Protein 7R7B (pdb70)

Organism: Bacteroides fragilis (strain ATCC 25285 / DSM 2151 / CCUG 4856 / JCM 11019 / LMG 10263 / NCTC 9343 / Onslow / VPI 2553 / EN-2) (NCBI:txid272559)

Solvent-accessible surface area: 8680 Å² total; per-residue (Å²): 84,77,0,16,100,2,137,69,51,62,89,0,43,2,56,94,9,49,24,156,23,52,43,91,140,58,0,65,108,59,18,1,61,134,53,89,52,0,53,1,56,88,28,18,114,177,142,61,66,0,80,1,76,3,103,54,151,115,18,52,1,51,62,124,14,0,58,66,0,49,1,115,56,134,84,85,0,16,98,1,134,68,48,60,91,0,42,1,57,107,9,50,29,154,46,56,29,93,129,52,0,63,87,58,26,0,70,126,51,78,54,0,40,2,63,77,26,20,114,179,136,61,61,0,75,0,80,3,108,67,157,111,16,44,2,50,61,141,18,0,58,60,0,47,1,114,57,121

Foldseek 3Di:
DFQLVDAAFWKWFFDDAADDDVLSVVVVVVPNDGPWMKHFHHNDPPDDWTWIATPRDIDTDGSVNSRRIDTGTD/DFQLVDAAFWKWFFDDAADDDVLVVVVVVQPRDGDWIKHWHHNDPPDDWTWIATPRDIDTDRSVRSRRTDTDTD

Nearest PDB structures (foldseek):
  7r7b-assembly2_B  TM=1.008E+00  e=2.990E-13  Bacteroides fragilis
  2k5l-assembly1_A  TM=9.469E-01  e=6.367E-07  Acetivibrio thermocellus ATCC 27405
  2k5f-assembly1_A  TM=8.969E-01  e=4.271E-06  Chlorobaculum tepidum
  2k4y-assembly1_A  TM=8.448E-01  e=5.105E-06  Clostridium acetobutylicum
  6o5c-assembly1_B-2  TM=8.584E-01  e=5.700E-03  Streptococcus pyogenes serotype M3

Radius of gyration: 15.68 Å; Cα contacts (8 Å, |Δi|>4): 331; chains: 2; bounding box: 35×38×35 Å

B-factor: mean 24.87, std 14.01, range [9.52, 102.47]

InterPro domains:
  IPR003373 Ferrous iron transport protein B [TIGR00437] (118-794)
  IPR005225 Small GTP-binding domain [TIGR00231] (110-267)
  IPR007167 Ferrous iron transporter FeoA-like domain [PF04023] (1-71)
  IPR007167 Ferrous iron transporter FeoA-like domain [SM00899] (1-73)
  IPR008988 Transcriptional repressor, C-terminal [SSF50037] (4-71)
  IPR011640 Ferrous iron transport protein B, C-terminal [PF07664] (612-664)
  IPR011642 Nucleoside transporter/FeoB GTPase, Gate domain [PF07670] (507-603)
  IPR011642 Nucleoside transporter/FeoB GTPase, Gate domain [PF07670] (669-798)
  IPR027417 P-loop containing nucleoside triphosphate hydrolase [G3DSA:3.40.50.300] (111-291)
  IPR027417 P-loop containing nucleoside triphosphate hydrolase [SSF52540] (112-291)
  IPR030389 FeoB-type guanine nucleotide-binding (G) domain [PF02421] (113-265)
  IPR030389 FeoB-type guanine nucleotide-binding (G) domain [PS51711] (111-273)
  IPR030389 FeoB-type guanine nucleotide-binding (G) domain [cd01879] (115-273)
  IPR038157 Ferrous iron transporter, core domain [G3DSA:2.30.30.90] (1-83)
  IPR041069 FeoB, cytosolic helical domain [PF17910] (329-422)
  IPR050860 Fe(2+) Transporter FeoB GTPase [PTHR43185] (110-826)

Structure (mmCIF, N/CA/C/O backbone):
data_7R7B
#
_entry.id   7R7B
#
_cell.length_a   92.576
_cell.length_b   29.552
_cell.length_c   67.430
_cell.angle_alpha   90.000
_cell.angle_beta   128.885
_cell.angle_gamma   90.000
#
_symmetry.space_group_name_H-M   'C 1 2 1'
#
loop_
_entity.id
_entity.type
_entity.pdbx_description
1 polymer 'Ferrous iron transport protein B'
2 non-polymer 'PHOSPHATE ION'
3 non-polymer GLYCEROL
4 water water
#
loop_
_atom_site.group_PDB
_atom_site.id
_atom_site.type_symbol
_atom_site.label_atom_id
_atom_site.label_alt_id
_atom_site.label_comp_id
_atom_site.label_asym_id
_atom_site.label_entity_id
_atom_site.label_seq_id
_atom_site.pdbx_PDB_ins_code
_atom_site.Cartn_x
_atom_site.Cartn_y
_atom_site.Cartn_z
_atom_site.occupancy
_atom_site.B_iso_or_equiv
_atom_site.auth_seq_id
_atom_site.auth_comp_id
_atom_site.auth_asym_id
_atom_site.auth_atom_id
_atom_site.pdbx_PDB_model_num
ATOM 1 N N . MET A 1 1 ? 3.27100 -2.68700 26.95000 1.000 20.17084 1 MET A N 1
ATOM 2 C CA A MET A 1 1 ? 3.41500 -1.25200 26.71300 0.370 18.25219 1 MET A CA 1
ATOM 3 C CA B MET A 1 1 ? 3.38500 -1.24400 26.74500 0.630 17.40209 1 MET A CA 1
ATOM 4 C C . MET A 1 1 ? 2.32700 -0.80500 25.75000 1.000 15.64661 1 MET A C 1
ATOM 5 O O . MET A 1 1 ? 1.71000 -1.63300 25.08900 1.000 17.54684 1 MET A O 1
ATOM 14 N N . ARG A 1 2 ? 2.08200 0.50000 25.66100 1.000 11.76194 2 ARG A N 1
ATOM 15 C CA . ARG A 1 2 ? 1.08200 0.99200 24.72700 1.000 12.76732 2 ARG A CA 1
ATOM 16 C C . ARG A 1 2 ? 1.75200 1.31700 23.39900 1.000 14.65965 2 ARG A C 1
ATOM 17 O O . ARG A 1 2 ? 2.93900 1.64100 23.34300 1.000 11.58034 2 ARG A O 1
ATOM 25 N N . LEU A 1 3 ? 0.97000 1.22800 22.32000 1.000 10.90657 3 LEU A N 1
ATOM 26 C CA . LEU A 1 3 ? 1.52400 1.41500 20.98000 1.000 12.34885 3 LEU A CA 1
ATOM 27 C C . LEU A 1 3 ? 2.20000 2.77200 20.81600 1.000 11.15397 3 LEU A C 1
ATOM 28 O O . LEU A 1 3 ? 3.23600 2.87700 20.14700 1.000 13.13315 3 LEU A O 1
ATOM 33 N N . SER A 1 4 ? 1.63100 3.82100 21.41400 1.000 11.21977 4 SER A N 1
ATOM 34 C CA . SER A 1 4 ? 2.21700 5.15100 21.32700 1.000 13.61742 4 SER A CA 1
ATOM 35 C C . SER A 1 4 ? 3.63300 5.21500 21.89500 1.000 12.01986 4 SER A C 1
ATOM 36 O O . SER A 1 4 ? 4.37600 6.14600 21.57100 1.000 13.56742 4 SER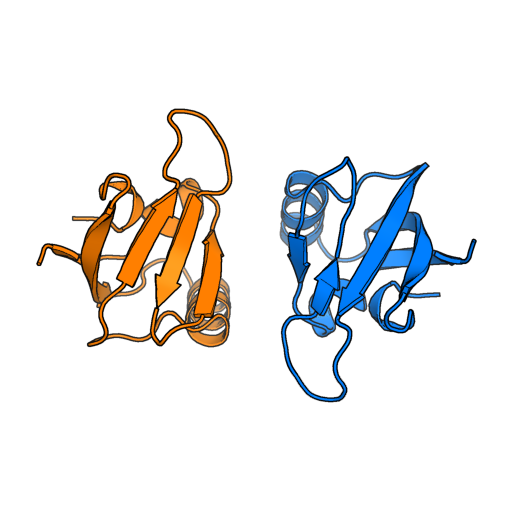 A O 1
ATOM 39 N N . GLU A 1 5 ? 4.04000 4.23700 22.70800 1.000 11.80668 5 GLU A N 1
ATOM 40 C CA . GLU A 1 5 ? 5.38200 4.29500 23.26500 1.000 11.76983 5 GLU A CA 1
ATOM 41 C C . GLU A 1 5 ? 6.46700 3.87400 22.28100 1.000 13.12526 5 GLU A C 1
ATOM 42 O O . GLU A 1 5 ? 7.65100 4.10800 22.55100 1.000 17.24680 5 GLU A O 1
ATOM 48 N N . LEU A 1 6 ? 6.10600 3.24100 21.16300 1.000 13.19895 6 LEU A N 1
ATOM 49 C CA . LEU A 1 6 ? 7.11000 2.84000 20.18800 1.000 13.84903 6 LEU A CA 1
ATOM 50 C C . LEU A 1 6 ? 7.62900 4.04600 19.41200 1.000 20.16558 6 LEU A C 1
ATOM 51 O O . LEU A 1 6 ? 6.86400 4.94300 19.03900 1.000 18.44958 6 LEU A O 1
ATOM 56 N N . LYS A 1 7 ? 8.93600 4.06200 19.15900 1.000 18.03374 7 LYS A N 1
ATOM 57 C CA . LYS A 1 7 ? 9.56200 5.11800 18.37300 1.000 14.43068 7 LYS A CA 1
ATOM 58 C C . LYS A 1 7 ? 9.59400 4.74100 16.89600 1.000 14.85178 7 LYS A C 1
ATOM 59 O O . LYS A 1 7 ? 9.37600 3.58400 16.52100 1.000 14.55174 7 LYS A O 1
ATOM 65 N N . THR A 1 8 ? 9.84900 5.74800 16.05500 1.000 14.51227 8 THR A N 1
ATOM 66 C CA . THR A 1 8 ? 9.98600 5.53100 14.61700 1.000 15.63345 8 THR A CA 1
ATOM 67 C C . THR A 1 8 ? 10.94400 4.38000 14.33300 1.000 16.65200 8 THR A C 1
ATOM 68 O O . THR A 1 8 ? 12.02900 4.29200 14.91800 1.000 17.63633 8 THR A O 1
ATOM 72 N N . GLY A 1 9 ? 10.51700 3.48200 13.45000 1.000 15.69136 9 GLY A N 1
ATOM 73 C CA . GLY A 1 9 ? 11.30100 2.32900 13.07300 1.000 18.90227 9 GLY A CA 1
ATOM 74 C C . GLY A 1 9 ? 11.12800 1.11100 13.95400 1.000 20.66564 9 GLY A C 1
ATOM 75 O O . GLY A 1 9 ? 11.58600 0.02400 13.57400 1.000 22.52375 9 GLY A O 1
ATOM 76 N N . GLU A 1 10 ? 10.48900 1.24800 15.11000 1.000 16.59146 10 GLU A N 1
ATOM 77 C CA . GLU A 1 10 ? 10.32400 0.11000 16.00600 1.000 16.27300 10 GLU A CA 1
ATOM 78 C C . GLU A 1 10 ? 9.06700 -0.68500 15.64600 1.000 12.65415 10 GLU A C 1
ATOM 79 O O . GLU A 1 10 ? 8.18300 -0.21800 14.92800 1.000 13.89903 10 GLU A O 1
ATOM 85 N N . LYS A 1 11 ? 9.01200 -1.92600 16.13800 1.000 16.47566 11 LYS A N 1
ATOM 86 C CA . LYS A 1 11 ? 7.92200 -2.83400 15.82500 1.000 15.21235 11 LYS A CA 1
ATOM 87 C C . LYS A 1 11 ? 7.42600 -3.51300 17.09100 1.000 14.18854 11 LYS A C 1
ATOM 88 O O . LYS A 1 11 ? 8.19400 -3.74300 18.03200 1.000 17.25207 11 LYS A O 1
ATOM 94 N N . GLY A 1 12 ? 6.14000 -3.87400 17.08500 1.000 15.94665 12 GLY A N 1
ATOM 95 C CA . GLY A 1 12 ? 5.56500 -4.63700 18.17600 1.000 14.89126 12 GLY A CA 1
ATOM 96 C C . GLY A 1 12 ? 4.38300 -5.43600 17.67400 1.000 18.15218 12 GLY A C 1
ATOM 97 O O . GLY A 1 12 ? 3.94900 -5.27900 16.53000 1.000 20.88145 12 GLY A O 1
ATOM 98 N N . VAL A 1 13 ? 3.85600 -6.29800 18.54200 1.000 14.03853 13 VAL A N 1
ATOM 99 C CA . VAL A 1 13 ? 2.70100 -7.12800 18.20300 1.000 13.70954 13 VAL A CA 1
ATOM 100 C C . VAL A 1 13 ? 1.52600 -6.74000 19.09100 1.000 18.76804 13 VAL A C 1
ATOM 101 O O . VAL A 1 13 ? 1.68700 -6.56900 20.30500 1.000 14.88336 13 VAL A O 1
ATOM 105 N N . ILE A 1 14 ? 0.34500 -6.59000 18.48600 1.000 13.63585 14 ILE A N 1
ATOM 106 C CA . ILE A 1 14 ? -0.82900 -6.17400 19.24300 1.000 13.93851 14 ILE A CA 1
ATOM 107 C C . ILE A 1 14 ? -1.27700 -7.30200 20.16000 1.000 15.29920 14 ILE A C 1
ATOM 108 O O . ILE A 1 14 ? -1.45000 -8.44400 19.72300 1.000 16.22300 14 ILE A O 1
ATOM 113 N N . VAL A 1 15 ? -1.48400 -6.98500 21.43600 1.000 16.63094 15 VAL A N 1
ATOM 114 C CA . VAL A 1 15 ? -2.07200 -7.94700 22.35700 1.000 18.03900 15 VAL A CA 1
ATOM 115 C C . VAL A 1 15 ? -3.47100 -7.55500 22.83200 1.000 18.48906 15 VAL A C 1
ATOM 116 O O . VAL A 1 15 ? -4.25100 -8.45500 23.18400 1.000 23.04750 15 VAL A O 1
ATOM 120 N N . LYS A 1 16 ? -3.80600 -6.26700 22.79900 1.000 16.86518 16 LYS A N 1
ATOM 121 C CA . LYS A 1 16 ? -5.17800 -5.91200 23.22900 1.000 19.59445 16 LYS A CA 1
ATOM 122 C C . LYS A 1 16 ? -5.52200 -4.47100 22.85800 1.000 19.48655 16 LYS A C 1
ATOM 123 O O . LYS A 1 16 ? -4.68200 -3.58800 23.01900 1.000 19.31811 16 LYS A O 1
ATOM 129 N N . VAL A 1 17 ? -6.72300 -4.28900 22.32100 1.000 21.36309 17 VAL A N 1
ATOM 130 C CA . VAL A 1 17 ? -7.26400 -2.96200 22.05000 1.000 19.89975 17 VAL A CA 1
ATOM 131 C C . VAL A 1 17 ? -8.19500 -2.60700 23.19900 1.000 21.92368 17 VAL A C 1
ATOM 132 O O . VAL A 1 17 ? -9.20900 -3.28100 23.41500 1.000 25.59781 17 VAL A O 1
ATOM 136 N N . LEU A 1 18 ? -7.84400 -1.56800 23.94900 1.000 18.33115 18 LEU A N 1
ATOM 137 C CA . LEU A 1 18 ? -8.62200 -1.15700 25.10600 1.000 20.13662 18 LEU A CA 1
ATOM 138 C C . LEU A 1 18 ? -9.68900 -0.15200 24.68300 1.000 33.44348 18 LEU A C 1
ATOM 139 O O . LEU A 1 18 ? -9.93400 0.06500 23.49500 1.000 32.33019 18 LEU A O 1
ATOM 144 N N . GLY A 1 19 ? -10.34100 0.47300 25.66400 1.000 40.69172 19 GLY A N 1
ATOM 145 C CA . GLY A 1 19 ? -11.37000 1.45400 25.38400 1.000 42.76302 19 GLY A CA 1
ATOM 146 C C . GLY A 1 19 ? -12.76400 0.86100 25.34400 1.000 45.33438 19 GLY A C 1
ATOM 147 O O . GLY A 1 19 ? -12.99100 -0.33600 25.54800 1.000 41.62868 19 GLY A O 1
ATOM 148 N N . HIS A 1 20 ? -13.72400 1.73800 25.06200 1.000 56.06462 20 HIS A N 1
ATOM 149 C CA . HIS A 1 20 ? -15.12900 1.36400 25.05300 1.000 67.85550 20 HIS A CA 1
ATOM 150 C C . HIS A 1 20 ? -15.48100 0.63700 23.75600 1.000 60.18353 20 HIS A C 1
ATOM 151 O O . HIS A 1 20 ? -14.64900 0.46100 22.86200 1.000 60.89678 20 HIS A O 1
ATOM 158 N N . GLY A 1 21 ? -16.74400 0.21800 23.65600 1.000 54.01963 21 GLY A N 1
ATOM 159 C CA . GLY A 1 21 ? -17.16300 -0.59000 22.52000 1.000 49.09799 21 GLY A CA 1
ATOM 160 C C . GLY A 1 21 ? -16.97800 0.11700 21.19200 1.000 45.55020 21 GLY A C 1
ATOM 161 O O . GLY A 1 21 ? -16.33600 -0.41000 20.28100 1.000 47.16881 21 GLY A O 1
ATOM 162 N N . GLY A 1 22 ? -17.53500 1.32300 21.06600 1.000 42.14453 22 GLY A N 1
ATOM 163 C CA . GLY A 1 22 ? -17.44400 2.04400 19.80400 1.000 35.22528 22 GLY A CA 1
ATOM 164 C C . GLY A 1 22 ? -16.01400 2.30700 19.37200 1.000 38.02298 22 GLY A C 1
ATOM 165 O O . GLY A 1 22 ? -15.67800 2.16800 18.19300 1.000 34.35938 22 GLY A O 1
ATOM 166 N N . PHE A 1 23 ? -15.15100 2.68900 20.31900 1.000 35.15685 23 PHE A N 1
ATOM 167 C CA . PHE A 1 23 ? -13.74500 2.91900 20.00100 1.000 35.96484 23 PHE A CA 1
ATOM 168 C C . PHE A 1 23 ? -13.06400 1.62800 19.55900 1.000 31.69327 23 PHE A C 1
ATOM 169 O O . PHE A 1 23 ? -12.35600 1.60000 18.54600 1.000 33.51191 23 PHE A O 1
ATOM 177 N N . ARG A 1 24 ? -13.27300 0.54500 20.31300 1.000 30.15888 24 ARG A N 1
ATOM 178 C CA . ARG A 1 24 ? -12.63400 -0.72800 19.98900 1.000 30.17467 24 ARG A CA 1
ATOM 179 C C . ARG A 1 24 ? -13.01700 -1.19200 18.59000 1.000 27.18484 24 ARG A C 1
ATOM 180 O O . ARG A 1 24 ? -12.15000 -1.52900 17.77700 1.000 30.40628 24 ARG A O 1
ATOM 188 N N . LYS A 1 25 ? -14.31400 -1.21300 18.28500 1.000 28.66133 25 LYS A N 1
ATOM 189 C CA . LYS A 1 25 ? -14.73100 -1.68800 16.97000 1.000 31.72222 25 LYS A CA 1
ATOM 190 C C . LYS A 1 25 ? -14.20000 -0.79000 15.86200 1.000 28.41393 25 LYS A C 1
ATOM 191 O O . LYS A 1 25 ? -13.90000 -1.27000 14.76300 1.000 30.35890 25 LYS A O 1
ATOM 197 N N . ARG A 1 26 ? -14.05400 0.50800 16.13800 1.000 24.00814 26 ARG A N 1
ATOM 198 C CA . ARG A 1 26 ? -13.47100 1.41200 15.15600 1.000 24.88456 26 ARG A CA 1
ATOM 199 C C . ARG A 1 26 ? -12.00300 1.08700 14.90300 1.000 24.83719 26 ARG A C 1
ATOM 200 O O . ARG A 1 26 ? -11.56100 1.03800 13.74700 1.000 23.20805 26 ARG A O 1
ATOM 208 N N . ILE A 1 27 ? -11.23400 0.85900 15.97200 1.000 21.51047 27 ILE A N 1
ATOM 209 C CA . ILE A 1 27 ? -9.80300 0.60700 15.82100 1.000 21.17096 27 ILE A CA 1
ATOM 210 C C . ILE A 1 27 ? -9.56000 -0.75900 15.19300 1.000 21.53679 27 ILE A C 1
ATOM 211 O O . ILE A 1 27 ? -8.73000 -0.90300 14.28100 1.000 20.52351 27 ILE A O 1
ATOM 216 N N . VAL A 1 28 ? -10.27700 -1.78300 15.66400 1.000 23.14225 28 VAL A N 1
ATOM 217 C CA . VAL A 1 28 ? -10.10500 -3.11800 15.10500 1.000 30.25100 28 VAL A CA 1
ATOM 218 C C . VAL A 1 28 ? -10.44700 -3.12000 13.61900 1.000 27.15589 28 VAL A C 1
ATOM 219 O O . VAL A 1 28 ? -9.77400 -3.78100 12.82100 1.000 31.58537 28 VAL A O 1
ATOM 223 N N . GLU A 1 29 ? -11.44400 -2.32300 13.21100 1.000 29.21929 29 GLU A N 1
ATOM 224 C CA . GLU A 1 29 ? -11.85700 -2.25500 11.81200 1.000 38.01508 29 GLU A CA 1
ATOM 225 C C . GLU A 1 29 ? -10.78300 -1.64800 10.91700 1.000 37.83612 29 GLU A C 1
ATOM 226 O O . GLU A 1 29 ? -10.73900 -1.94800 9.72000 1.000 43.64997 29 GLU A O 1
ATOM 232 N N . MET A 1 30 ? -9.93500 -0.77100 11.45800 1.000 21.96842 30 MET A N 1
ATOM 233 C CA . MET A 1 30 ? -8.83800 -0.21600 10.67100 1.000 26.22683 30 MET A CA 1
ATOM 234 C C . MET A 1 30 ? -7.77600 -1.25600 10.34600 1.000 32.91447 30 MET A C 1
ATOM 235 O O . MET A 1 30 ? -6.98300 -1.03800 9.42700 1.000 36.10959 30 MET A O 1
ATOM 240 N N . GLY A 1 31 ? -7.73100 -2.36500 11.08300 1.000 29.29035 31 GLY A N 1
ATOM 241 C CA . GLY A 1 31 ? -6.73600 -3.39600 10.85500 1.000 28.54026 31 GLY A CA 1
ATOM 242 C C . GLY A 1 31 ? -5.87800 -3.71800 12.06400 1.000 31.70117 31 GLY A C 1
ATOM 243 O O . GLY A 1 31 ? -4.94500 -4.52400 11.97500 1.000 32.27229 31 GLY A O 1
ATOM 244 N N . PHE A 1 32 ? -6.17900 -3.11400 13.21100 1.000 19.68131 32 PHE A N 1
ATOM 245 C CA . PHE A 1 32 ? -5.38600 -3.36300 14.41500 1.000 17.08363 32 PHE A CA 1
ATOM 246 C C . PHE A 1 32 ? -5.90400 -4.62800 15.10600 1.000 20.24716 32 PHE A C 1
ATOM 247 O O . PHE A 1 32 ? -6.69100 -4.58500 16.05400 1.000 24.36871 32 PHE A O 1
ATOM 255 N N . ILE A 1 33 ? -5.44300 -5.78600 14.61800 1.000 23.52387 33 ILE A N 1
ATOM 256 C CA . ILE A 1 33 ? -5.90600 -7.08000 15.11600 1.000 19.97608 33 ILE A CA 1
ATOM 257 C C . ILE A 1 33 ? -4.78500 -7.79300 15.87100 1.000 20.91303 33 ILE A C 1
ATOM 258 O O . ILE A 1 33 ? -3.59800 -7.64800 15.55500 1.000 26.05839 33 ILE A O 1
ATOM 263 N N . LYS A 1 34 ? -5.18100 -8.58700 16.86500 1.000 27.11115 34 LYS A N 1
ATOM 264 C CA . LYS A 1 34 ? -4.22400 -9.27600 17.72700 1.000 25.77677 34 LYS A CA 1
ATOM 265 C C . LYS A 1 34 ? -3.33800 -10.22500 16.93300 1.000 27.38486 34 LYS A C 1
ATOM 266 O O . LYS A 1 34 ? -3.80800 -10.95200 16.05000 1.000 24.31871 34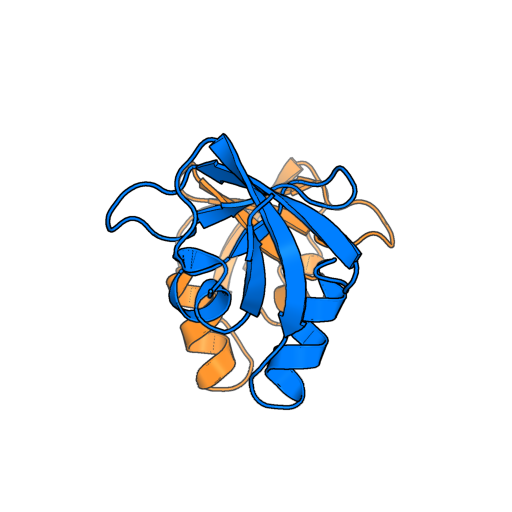 LYS A O 1
ATOM 272 N N . GLY A 1 35 ? -2.05700 -10.25200 17.28900 1.000 17.62580 35 GLY A N 1
ATOM 273 C CA . GLY A 1 35 ? -1.10600 -11.19500 16.73100 1.000 19.69710 35 GLY A CA 1
ATOM 274 C C . GLY A 1 35 ? -0.41500 -10.74500 15.46000 1.000 17.99953 35 GLY A C 1
ATOM 275 O O . GLY A 1 35 ? 0.38400 -11.50900 14.90200 1.000 21.53416 35 GLY A O 1
ATOM 276 N N . LYS A 1 36 ? -0.69400 -9.54000 14.98300 1.000 20.67353 36 LYS A N 1
ATOM 277 C CA . LYS A 1 36 ? -0.02800 -8.99600 13.81400 1.000 22.94749 36 LYS A CA 1
ATOM 278 C C . LYS A 1 36 ? 0.97700 -7.94400 14.25200 1.000 16.78096 36 LYS A C 1
ATOM 279 O O . LYS A 1 36 ? 0.78800 -7.26900 15.27100 1.000 18.06269 36 LYS A O 1
ATOM 285 N N . THR A 1 37 ? 2.05800 -7.84700 13.48100 1.000 17.86004 37 THR A N 1
ATOM 286 C CA . THR A 1 37 ? 3.10100 -6.86300 13.71700 1.000 17.47052 37 THR A CA 1
ATOM 287 C C . THR A 1 37 ? 2.64500 -5.48600 13.26600 1.000 16.25458 37 THR A C 1
ATOM 288 O O . THR A 1 37 ? 2.08600 -5.32800 12.17500 1.000 17.88372 37 THR A O 1
ATOM 292 N N . VAL A 1 38 ? 2.88600 -4.49400 14.11600 1.000 13.40687 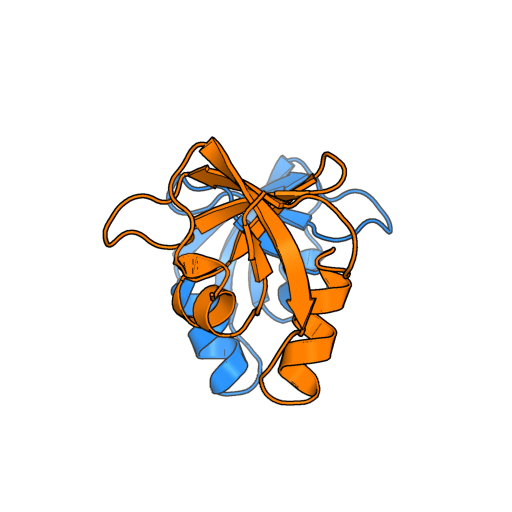38 VAL A N 1
ATOM 293 C CA . VAL A 1 38 ? 2.73200 -3.08300 13.78800 1.000 13.82534 38 VAL A CA 1
ATOM 294 C C . VAL A 1 38 ? 4.11900 -2.46300 13.75900 1.000 18.14691 38 VAL A C 1
ATOM 295 O O . VAL A 1 38 ? 4.88900 -2.61300 14.71700 1.000 15.87559 38 VAL A O 1
ATOM 299 N N . GLU A 1 39 ? 4.42700 -1.74600 12.68300 1.000 11.65929 39 GLU A N 1
ATOM 300 C CA . GLU A 1 39 ? 5.68400 -1.02900 12.53400 1.000 17.38366 39 GLU A CA 1
ATOM 301 C C . GLU A 1 39 ? 5.40500 0.46800 12.57200 1.000 12.41991 39 GLU A C 1
ATOM 302 O O . GLU A 1 39 ? 4.42500 0.92900 11.98100 1.000 13.86219 39 GLU A O 1
ATOM 308 N N . VAL A 1 40 ? 6.24500 1.22500 13.28100 1.000 11.79615 40 VAL A N 1
ATOM 309 C CA . VAL A 1 40 ? 6.09900 2.68100 13.35000 1.000 11.86195 40 VAL A CA 1
ATOM 310 C C . VAL A 1 40 ? 6.82600 3.30200 12.16000 1.000 11.93038 40 VAL A C 1
ATOM 311 O O . VAL A 1 40 ? 8.05600 3.23000 12.06600 1.000 15.74399 40 VAL A O 1
ATOM 315 N N . LEU A 1 41 ? 6.06700 3.93000 11.25800 1.000 12.57782 41 LEU A N 1
ATOM 316 C CA . LEU A 1 41 ? 6.67900 4.62100 10.12500 1.000 12.92260 41 LEU A CA 1
ATOM 317 C C . LEU A 1 41 ? 7.12300 6.03600 10.49900 1.000 11.71719 41 LEU A C 1
ATOM 318 O O . LEU A 1 41 ? 8.17500 6.49400 10.04300 1.000 12.89891 41 LEU A O 1
ATOM 323 N N . LEU A 1 42 ? 6.34700 6.73600 11.32500 1.000 15.78610 42 LEU A N 1
ATOM 324 C CA . LEU A 1 42 ? 6.75300 8.07200 11.77600 1.000 14.50963 42 LEU A CA 1
ATOM 325 C C . LEU A 1 42 ? 6.02300 8.37500 13.07300 1.000 11.08028 42 LEU A C 1
ATOM 326 O O . LEU A 1 42 ? 4.80200 8.53500 13.07400 1.000 12.80417 42 LEU A O 1
ATOM 331 N N . ASN A 1 43 ? 6.76200 8.39400 14.17400 1.000 11.65666 43 ASN A N 1
ATOM 332 C CA . ASN A 1 43 ? 6.28000 8.95000 15.43700 1.000 12.81206 43 ASN A CA 1
ATOM 333 C C . ASN A 1 43 ? 7.10900 10.20700 15.66700 1.000 15.38342 43 ASN A C 1
ATOM 334 O O . ASN A 1 43 ? 8.19800 10.15600 16.24200 1.000 16.30985 43 ASN A O 1
ATOM 339 N N . ALA A 1 44 ? 6.58100 11.34900 15.19900 1.000 15.58082 44 ALA A N 1
ATOM 340 C CA . ALA A 1 44 ? 7.28700 12.61200 15.35000 1.000 14.80967 44 ALA A CA 1
ATOM 341 C C . ALA A 1 44 ? 6.87500 13.26700 16.66200 1.000 13.83324 44 ALA A C 1
ATOM 342 O O . ALA A 1 44 ? 5.67200 13.40300 16.92000 1.000 19.58656 44 ALA A O 1
ATOM 344 N N . PRO A 1 45 ? 7.82700 13.67200 17.50000 1.000 17.40735 45 PRO A N 1
ATOM 345 C CA . PRO A 1 45 ? 7.47100 14.23000 18.81200 1.000 20.53930 45 PRO A CA 1
ATOM 346 C C . PRO A 1 45 ? 6.51500 15.40500 18.67400 1.000 19.56287 45 PRO A C 1
ATOM 347 O O . PRO A 1 45 ? 6.71000 16.29300 17.83800 1.000 19.09703 45 PRO A O 1
ATOM 351 N N . LEU A 1 46 ? 5.45200 15.36400 19.48200 1.000 18.74172 46 LEU A N 1
ATOM 352 C CA . LEU A 1 46 ? 4.40500 16.37800 19.59100 1.000 15.08865 46 LEU A CA 1
ATOM 353 C C . LEU A 1 46 ? 3.44500 16.48100 18.41200 1.000 19.89975 46 LEU A C 1
ATOM 354 O O . LEU A 1 46 ? 2.43000 17.18100 18.49500 1.000 19.56024 46 LEU A O 1
ATOM 359 N N . LYS A 1 47 ? 3.74000 15.79600 17.31200 1.000 18.23903 47 LYS A N 1
ATOM 360 C CA . LYS A 1 47 ? 2.93500 15.95300 16.11100 1.000 15.75978 47 LYS A CA 1
ATOM 361 C C . LYS A 1 47 ? 1.92500 14.81300 16.16500 1.000 16.35459 47 LYS A C 1
ATOM 362 O O . LYS A 1 47 ? 2.19400 13.73400 16.70300 1.000 15.95454 47 LYS A O 1
ATOM 368 N N . ASP A 1 48 ? 0.75400 15.06300 15.59700 1.000 14.53332 48 ASP A N 1
ATOM 369 C CA . ASP A 1 48 ? -0.36200 14.14700 15.49100 1.000 15.94928 48 ASP A CA 1
ATOM 370 C C . ASP A 1 48 ? -0.84300 14.18900 14.04900 1.000 19.80237 48 ASP A C 1
ATOM 371 O O . ASP A 1 48 ? -0.91500 15.27600 13.46000 1.000 20.68406 48 ASP A O 1
ATOM 376 N N . PRO A 1 49 ? -1.17300 13.04400 13.45300 1.000 15.30183 49 PRO A N 1
ATOM 377 C CA . PRO A 1 49 ? -1.16600 11.69900 14.04000 1.000 11.13555 49 PRO A CA 1
ATOM 378 C C . PRO A 1 49 ? 0.19300 10.98100 13.92200 1.000 14.39383 49 PRO A C 1
ATOM 379 O O . PRO A 1 49 ? 1.16700 11.55400 13.42500 1.000 15.83611 49 PRO A O 1
ATOM 383 N N . ILE A 1 50 ? 0.24400 9.73000 14.40400 1.000 12.26726 50 ILE A N 1
ATOM 384 C CA . ILE A 1 50 ? 1.38500 8.83000 14.23600 1.000 11.40400 50 ILE A CA 1
ATOM 385 C C . ILE A 1 50 ? 1.07700 7.88600 13.08000 1.000 9.62221 50 ILE A C 1
ATOM 386 O O . ILE A 1 50 ? -0.05400 7.40900 12.95200 1.000 11.96459 50 ILE A O 1
ATOM 391 N N . LYS A 1 51 ? 2.07600 7.62500 12.23100 1.000 10.95658 51 LYS A N 1
ATOM 392 C CA . LYS A 1 51 ? 1.90500 6.80800 11.03200 1.000 10.85656 51 LYS A CA 1
ATOM 393 C C . LYS A 1 51 ? 2.41900 5.39800 11.30300 1.000 12.35938 51 LYS A C 1
ATOM 394 O O . LYS A 1 51 ? 3.59100 5.22900 11.66700 1.000 11.93301 51 LYS A O 1
ATOM 400 N N . TYR A 1 52 ? 1.55100 4.39400 11.10300 1.000 12.46465 52 TYR A N 1
ATOM 401 C CA . TYR A 1 52 ? 1.84300 2.98600 11.33500 1.000 14.43857 52 TYR A CA 1
ATOM 402 C C . TYR A 1 52 ? 1.68600 2.19200 10.04600 1.000 13.67796 52 TYR A C 1
ATOM 403 O O . TYR A 1 52 ? 1.09100 2.65100 9.06600 1.000 15.89138 52 TYR A O 1
ATOM 412 N N . LYS A 1 53 ? 2.21700 0.96800 10.07400 1.000 12.06197 53 LYS A N 1
ATOM 413 C CA A LYS A 1 53 ? 2.01900 0.00100 9.00500 0.610 13.10157 53 LYS A CA 1
ATOM 414 C CA B LYS A 1 53 ? 2.01800 0.00100 9.00600 0.390 13.56478 53 LYS A CA 1
ATOM 415 C C . LYS A 1 53 ? 1.68300 -1.34400 9.62900 1.000 15.15708 53 LYS A C 1
ATOM 416 O O . LYS A 1 53 ? 2.41600 -1.82400 10.50300 1.000 16.18615 53 LYS A O 1
ATOM 427 N N . ILE A 1 54 ? 0.58300 -1.94700 9.19100 1.000 16.43092 54 ILE A N 1
ATOM 428 C CA . ILE A 1 54 ? 0.18900 -3.26300 9.68700 1.000 17.87583 54 ILE A CA 1
ATOM 429 C C . ILE A 1 54 ? -0.68300 -3.91300 8.62700 1.000 23.97130 54 ILE A C 1
ATOM 430 O O . ILE A 1 54 ? -1.46400 -3.23900 7.95200 1.000 23.99235 54 ILE A O 1
ATOM 435 N N . MET A 1 55 ? -0.52800 -5.22900 8.48300 1.000 22.48691 55 MET A N 1
ATOM 436 C CA . MET A 1 55 ? -1.21400 -5.99900 7.44300 1.000 25.01879 55 MET A CA 1
ATOM 437 C C . MET A 1 55 ? -0.86400 -5.46300 6.05800 1.000 24.86614 55 MET A C 1
ATOM 438 O O . MET A 1 55 ? -1.64800 -5.60300 5.11900 1.000 28.28760 55 MET A O 1
ATOM 443 N N . GLY A 1 56 ? 0.29800 -4.81600 5.92900 1.000 27.00324 56 GLY A N 1
ATOM 444 C CA . GLY A 1 56 ? 0.76000 -4.27400 4.65800 1.000 28.53763 56 GLY A CA 1
ATOM 445 C C . GLY A 1 56 ? 0.19700 -2.92100 4.27700 1.000 31.71433 56 GLY A C 1
ATOM 446 O O . GLY A 1 56 ? 0.44400 -2.45100 3.15600 1.000 32.45389 56 GLY A O 1
ATOM 447 N N . TYR A 1 57 ? -0.52900 -2.27300 5.17700 1.000 23.72390 57 TYR A N 1
ATOM 448 C CA . TYR A 1 57 ? -1.20300 -1.01000 4.91600 1.000 24.31081 57 TYR A CA 1
ATOM 449 C C . TYR A 1 57 ? -0.70500 0.07700 5.84500 1.000 22.44743 57 TYR A C 1
ATOM 450 O O . TYR A 1 57 ? -0.38600 -0.17800 7.00600 1.000 17.23891 57 TYR A O 1
ATOM 459 N N . GLU A 1 58 ? -0.68400 1.29900 5.33000 1.000 17.07573 58 GLU A N 1
ATOM 460 C CA . GLU A 1 58 ? -0.34900 2.46000 6.14000 1.000 13.95430 58 GLU A CA 1
ATOM 461 C C . GLU A 1 58 ? -1.61400 2.95800 6.82300 1.000 19.23125 58 GLU A C 1
ATOM 462 O O . GLU A 1 58 ? -2.64500 3.14800 6.16900 1.000 20.53404 58 GLU A O 1
ATOM 468 N N . ILE A 1 59 ? -1.54100 3.13600 8.14000 1.000 16.58620 59 ILE A N 1
ATOM 469 C CA . ILE A 1 59 ? -2.66600 3.58100 8.95700 1.000 16.45724 59 ILE A CA 1
ATOM 470 C C . ILE A 1 59 ? -2.15300 4.63300 9.92900 1.000 15.10181 59 ILE A C 1
ATOM 471 O O . ILE A 1 59 ? -1.15900 4.40000 10.62400 1.000 19.90239 59 ILE A O 1
ATOM 476 N N . SER A 1 60 ? -2.83800 5.77000 10.01300 1.000 16.33880 60 SER A N 1
ATOM 477 C CA . SER A 1 60 ? -2.47600 6.80300 10.97600 1.000 15.59661 60 SER A CA 1
ATOM 478 C C . SER A 1 60 ? -3.46200 6.82400 12.13700 1.000 19.18914 60 SER A C 1
ATOM 479 O O . SER A 1 60 ? -4.66800 6.64200 11.95000 1.000 20.19979 60 SER A O 1
ATOM 482 N N . LEU A 1 61 ? -2.93700 7.04500 13.34000 1.000 12.66468 61 LEU A N 1
ATOM 483 C CA . LEU A 1 61 ? -3.73600 7.13800 14.55100 1.000 13.14105 61 LEU A CA 1
ATOM 484 C C . LEU A 1 61 ? -3.32500 8.36500 15.33900 1.000 12.70415 61 LEU A C 1
ATOM 485 O O . LEU A 1 61 ? -2.14000 8.71300 15.38800 1.000 17.94689 61 LEU A O 1
ATOM 490 N N . ARG A 1 62 ? -4.28700 9.00600 15.98600 1.000 11.83563 62 ARG A N 1
ATOM 491 C CA A ARG A 1 62 ? -3.93600 10.02700 16.96000 0.620 13.42003 62 ARG A CA 1
ATOM 492 C CA B ARG A 1 62 ? -3.91500 10.02500 16.94900 0.380 13.50688 62 ARG A CA 1
ATOM 493 C C . ARG A 1 62 ? -3.16900 9.37200 18.10800 1.000 12.49624 62 ARG A C 1
ATOM 494 O O . ARG A 1 62 ? -3.42400 8.21800 18.45400 1.000 13.72533 62 ARG A O 1
ATOM 509 N N . ARG A 1 63 ? -2.23200 10.12800 18.69800 1.000 10.58022 63 ARG A N 1
ATOM 510 C CA . ARG A 1 63 ? -1.44100 9.60900 19.82100 1.000 11.04080 63 ARG A CA 1
ATOM 511 C C . ARG A 1 63 ? -2.33700 9.08300 20.94100 1.000 15.50449 63 ARG A C 1
ATOM 512 O O . ARG A 1 63 ? -2.04600 8.03100 21.54000 1.000 11.89090 63 ARG A O 1
ATOM 520 N N . GLN A 1 64 ? -3.44700 9.78000 21.22500 1.000 12.92787 64 GLN A N 1
ATOM 521 C CA . GLN A 1 64 ? -4.33200 9.36500 22.30900 1.000 14.97811 64 GLN A CA 1
ATOM 522 C C . GLN A 1 64 ? -5.07400 8.07700 21.97400 1.000 14.84652 64 GLN A C 1
ATOM 523 O O . GLN A 1 64 ? -5.49300 7.36100 22.88900 1.000 19.97082 64 GLN A O 1
ATOM 529 N N . GLU A 1 65 ? -5.25900 7.78300 20.68700 1.000 11.94091 65 GLU A N 1
ATOM 530 C CA . GLU A 1 65 ? -5.82800 6.50100 20.29300 1.000 12.07250 65 GLU A CA 1
ATOM 531 C C . GLU A 1 65 ? -4.79200 5.39300 20.41600 1.000 11.89616 65 GLU A C 1
ATOM 532 O O . GLU A 1 65 ? -5.09700 4.30500 20.93100 1.000 12.77785 65 GLU A O 1
ATOM 538 N N . ALA A 1 66 ? -3.55300 5.66200 19.98100 1.000 11.94617 66 ALA A N 1
ATOM 539 C CA . ALA A 1 66 ? -2.48200 4.68100 20.12400 1.000 10.98816 66 ALA A CA 1
ATOM 540 C C . ALA A 1 66 ? -2.12900 4.42600 21.58300 1.000 12.14356 66 ALA A C 1
ATOM 541 O O . ALA A 1 66 ? -1.63200 3.33400 21.90000 1.000 12.44886 66 ALA A O 1
ATOM 543 N N . ASP A 1 67 ? -2.40100 5.39400 22.47100 1.000 13.38318 67 ASP A N 1
ATOM 544 C CA . ASP A 1 67 ? -2.26400 5.18400 23.91500 1.000 14.87284 67 ASP A CA 1
ATOM 545 C C . ASP A 1 67 ? -3.13100 4.03500 24.41600 1.000 13.77007 67 ASP A C 1
ATOM 546 O O . ASP A 1 67 ? -2.85200 3.47900 25.49000 1.000 12.91207 67 ASP A O 1
ATOM 551 N N . MET A 1 68 ? -4.18700 3.67700 23.68500 1.000 12.78838 68 MET A N 1
ATOM 552 C CA A MET A 1 68 ? -5.18300 2.72300 24.14700 0.530 14.14380 68 MET A CA 1
ATOM 553 C CA B MET A 1 68 ? -5.17500 2.72000 24.16000 0.470 14.09380 68 MET A CA 1
ATOM 554 C C . MET A 1 68 ? -5.01900 1.34800 23.50800 1.000 14.76230 68 MET A C 1
ATOM 555 O O . MET A 1 68 ? -5.94100 0.53000 23.57500 1.000 21.49731 68 MET A O 1
ATOM 564 N N . ILE A 1 69 ? -3.87200 1.07900 22.89400 1.000 12.20409 69 ILE A N 1
ATOM 565 C CA . ILE A 1 69 ? -3.58500 -0.22500 22.28900 1.000 13.24106 69 ILE A CA 1
ATOM 566 C C . ILE A 1 69 ? -2.39200 -0.82800 23.02400 1.000 12.31200 69 ILE A C 1
ATOM 567 O O . ILE A 1 69 ? -1.30300 -0.24000 23.03300 1.000 11.84616 69 ILE A O 1
ATOM 572 N N . GLU A 1 70 ? -2.58100 -2.01500 23.61400 1.000 12.97261 70 GLU A N 1
ATOM 573 C CA . GLU A 1 70 ? -1.50300 -2.72400 24.29800 1.000 14.00694 70 GLU A CA 1
ATOM 574 C C . GLU A 1 70 ? -0.73700 -3.59100 23.30300 1.000 13.79639 70 GLU A C 1
ATOM 575 O O . GLU A 1 70 ? -1.34400 -4.29000 22.47900 1.000 13.26212 70 GLU A O 1
ATOM 581 N N . ILE A 1 71 ? 0.59400 -3.51800 23.36600 1.000 14.56490 71 ILE A N 1
ATOM 582 C CA . ILE A 1 71 ? 1.49200 -4.25900 22.48900 1.000 12.57782 71 ILE A CA 1
ATOM 583 C C . ILE A 1 71 ? 2.59200 -4.89100 23.33500 1.000 12.81733 71 ILE A C 1
ATOM 584 O O . ILE A 1 71 ? 2.79000 -4.54100 24.50200 1.000 12.83838 71 ILE A O 1
ATOM 589 N N . ILE A 1 72 ? 3.30500 -5.83900 22.73000 1.000 14.07011 72 ILE A N 1
ATOM 590 C CA . ILE A 1 72 ? 4.58000 -6.32700 23.24600 1.000 13.23843 72 ILE A CA 1
ATOM 591 C C . ILE A 1 72 ? 5.62700 -6.07400 22.17200 1.000 17.32576 72 ILE A C 1
ATOM 592 O O . ILE A 1 72 ? 5.42900 -6.45000 21.00900 1.000 18.96806 72 ILE A O 1
ATOM 597 N N . SER A 1 73 ? 6.71000 -5.39400 22.54400 1.000 17.52579 73 SER A N 1
ATOM 598 C CA . SER A 1 73 ? 7.68100 -4.97900 21.54600 1.000 18.81015 73 SER A CA 1
ATOM 599 C C . SER A 1 73 ? 8.46000 -6.17400 21.01600 1.000 24.33976 73 SER A C 1
ATOM 600 O O . SER A 1 73 ? 8.75100 -7.13400 21.74000 1.000 23.22121 73 SER A O 1
ATOM 603 N N . GLU A 1 74 ? 8.79100 -6.11600 19.73000 1.000 24.66085 74 GLU A N 1
ATOM 604 C CA . GLU A 1 74 ? 9.50600 -7.21700 19.10200 1.000 29.52196 74 GLU A CA 1
ATOM 605 C C . GLU A 1 74 ? 10.93900 -7.28300 19.61000 1.000 42.49457 74 GLU A C 1
ATOM 606 O O . GLU A 1 74 ? 11.45000 -8.36500 19.91100 1.000 43.88158 74 GLU A O 1
ATOM 612 N N . MET B 1 1 ? -24.04600 17.97600 -1.40500 1.000 21.77630 1 MET B N 1
ATOM 613 C CA . MET B 1 1 ? -23.69600 16.56300 -1.47600 1.000 15.50186 1 MET B CA 1
ATOM 614 C C . MET B 1 1 ? -22.82200 16.21100 -0.27700 1.000 14.81757 1 MET B C 1
ATOM 615 O O . MET B 1 1 ? -22.43300 17.08200 0.50400 1.000 16.22826 1 MET B O 1
ATOM 620 N N . ARG B 1 2 ? -22.56400 14.92200 -0.07700 1.000 9.79065 2 ARG B N 1
ATOM 621 C CA . ARG B 1 2 ? -21.67900 14.49100 0.99100 1.000 9.74854 2 ARG B CA 1
ATOM 622 C C . ARG B 1 2 ? -20.30500 14.14300 0.42200 1.000 12.96998 2 ARG B C 1
ATOM 623 O O . ARG B 1 2 ? -20.15000 13.83900 -0.76400 1.000 11.64877 2 ARG B O 1
ATOM 631 N N . LEU B 1 3 ? -19.29400 14.19800 1.29900 1.000 9.97751 3 LEU B N 1
ATOM 632 C CA . LEU B 1 3 ? -17.91500 14.07700 0.84600 1.000 10.21965 3 LEU B CA 1
ATOM 633 C C . LEU B 1 3 ? -17.67000 12.73700 0.16700 1.000 12.02249 3 LEU B C 1
ATOM 634 O O . LEU B 1 3 ? -16.93600 12.66200 -0.82300 1.000 13.04630 3 LEU B O 1
ATOM 639 N N . SER B 1 4 ? -18.30900 11.67600 0.66500 1.000 11.31978 4 SER B N 1
ATOM 640 C CA . SER B 1 4 ? -18.17800 10.35100 0.06800 1.000 11.84616 4 SER B CA 1
ATOM 641 C C . SER B 1 4 ? -18.65000 10.30000 -1.37500 1.000 11.89090 4 SER B C 1
ATOM 642 O O . SER B 1 4 ? -18.29800 9.35600 -2.08700 1.000 14.49911 4 SER B O 1
ATOM 645 N N . GLU B 1 5 ? -19.43100 11.28400 -1.83200 1.000 11.69877 5 GLU B N 1
ATOM 646 C CA . GLU B 1 5 ? -19.92400 11.19700 -3.20200 1.000 14.78335 5 GLU B CA 1
ATOM 647 C C . GLU B 1 5 ? -18.89400 11.63700 -4.23200 1.000 15.21761 5 GLU B C 1
ATOM 648 O O . GLU B 1 5 ? -19.09300 11.38900 -5.42500 1.000 17.00467 5 GLU B O 1
ATOM 654 N N . LEU B 1 6 ? -17.82300 12.30000 -3.80900 1.000 13.98062 6 LEU B N 1
ATOM 655 C CA . LEU B 1 6 ? -16.76100 12.68400 -4.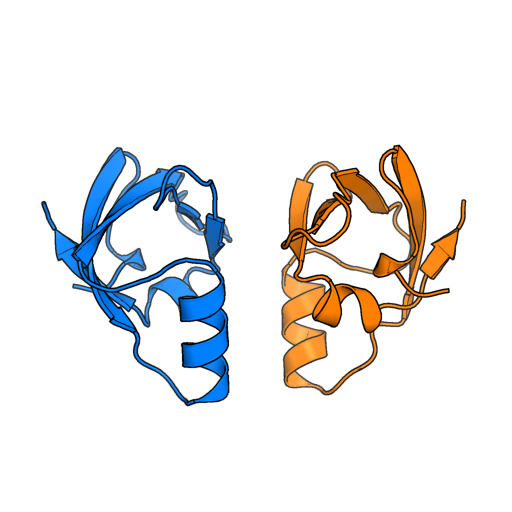72600 1.000 12.94103 6 LEU B CA 1
ATOM 656 C C . LEU B 1 6 ? -15.95900 11.47600 -5.18800 1.000 17.74686 6 LEU B C 1
ATOM 657 O O . LEU B 1 6 ? -15.56300 10.63100 -4.37900 1.000 15.50975 6 LEU B O 1
ATOM 662 N N . LYS B 1 7 ? -15.66700 11.42800 -6.48400 1.000 15.44659 7 LYS B N 1
ATOM 663 C CA . LYS B 1 7 ? -14.84600 10.37300 -7.05900 1.000 13.90956 7 LYS B CA 1
ATOM 664 C C . LYS B 1 7 ? -13.36400 10.75500 -7.02200 1.000 13.07788 7 LYS B C 1
ATOM 665 O O . LYS B 1 7 ? -12.99700 11.91400 -6.79400 1.000 13.23317 7 LYS B O 1
ATOM 671 N N . THR B 1 8 ? -12.50500 9.75800 -7.24100 1.000 14.14380 8 THR B N 1
ATOM 672 C CA . THR B 1 8 ? -11.06300 9.99500 -7.28300 1.000 12.54624 8 THR B CA 1
ATOM 673 C C . THR B 1 8 ? -10.75200 11.15300 -8.22800 1.000 10.75655 8 THR B C 1
ATOM 674 O O . THR B 1 8 ? -11.29600 11.23500 -9.33300 1.000 14.31224 8 THR B O 1
ATOM 678 N N . GLY B 1 9 ? -9.90000 12.05900 -7.76100 1.000 11.80668 9 GLY B N 1
ATOM 679 C CA . GLY B 1 9 ? -9.49700 13.21100 -8.53600 1.000 13.01209 9 GLY B CA 1
ATOM 680 C C . GLY B 1 9 ? -10.41300 14.41700 -8.42600 1.000 16.87044 9 GLY B C 1
ATOM 681 O O . GLY B 1 9 ? -10.02100 15.50500 -8.86600 1.000 19.13914 9 GLY B O 1
ATOM 682 N N . GLU B 1 10 ? -11.61400 14.26300 -7.87300 1.000 14.63860 10 GLU B N 1
ATOM 683 C CA . GLU B 1 10 ? -12.53500 15.39200 -7.75400 1.000 11.25135 10 GLU B CA 1
ATOM 684 C C . GLU B 1 10 ? -12.23700 16.20300 -6.49100 1.000 13.57531 10 GLU B C 1
ATOM 685 O O . GLU B 1 10 ? -11.58600 15.73100 -5.55400 1.000 14.43068 10 GLU B O 1
ATOM 691 N N . LYS B 1 11 ? -12.73900 17.44300 -6.47200 1.000 14.97811 11 LYS B N 1
ATOM 692 C CA . LYS B 1 11 ? -12.46100 18.38300 -5.39400 1.000 15.65188 11 LYS B CA 1
ATOM 693 C C . LYS B 1 11 ? -13.74800 19.04000 -4.91900 1.000 13.46740 11 LYS B C 1
ATOM 694 O O . LYS B 1 11 ? -14.67000 19.26700 -5.70500 1.000 17.88636 11 LYS B O 1
ATOM 700 N N . GLY B 1 12 ? -13.79300 19.35400 -3.62100 1.000 15.27815 12 GLY B N 1
ATOM 701 C CA . GLY B 1 12 ? -14.91700 20.07400 -3.05300 1.000 14.91758 12 GLY B CA 1
ATOM 702 C C . GLY B 1 12 ? -14.48200 20.84500 -1.82600 1.000 16.62568 12 GLY B C 1
ATOM 703 O O . GLY B 1 12 ? -13.35400 20.70700 -1.34700 1.000 20.99199 12 GLY B O 1
ATOM 704 N N . VAL B 1 13 ? -15.40000 21.65700 -1.30900 1.000 12.63573 13 VAL B N 1
ATOM 705 C CA . VAL B 1 13 ? -15.15200 22.49100 -0.13700 1.000 11.83300 13 VAL B CA 1
ATOM 706 C C . VAL B 1 13 ? -16.12200 22.08100 0.96000 1.000 13.59637 13 VAL B C 1
ATOM 707 O O . VAL B 1 13 ? -17.31600 21.91100 0.70500 1.000 14.08327 13 VAL B O 1
ATOM 711 N N . ILE B 1 14 ? -15.61500 21.91400 2.18200 1.000 14.10695 14 ILE B N 1
ATOM 712 C CA . ILE B 1 14 ? -16.48300 21.49200 3.27700 1.000 14.36751 14 ILE B CA 1
ATOM 713 C C . ILE B 1 14 ? -17.35100 22.66400 3.71500 1.000 13.86219 14 ILE B C 1
ATOM 714 O O . ILE B 1 14 ? -16.86200 23.78400 3.92400 1.000 14.86231 14 ILE B O 1
ATOM 719 N N . VAL B 1 15 ? -18.65300 22.42300 3.83400 1.000 14.99653 15 VAL B N 1
ATOM 720 C CA . VAL B 1 15 ? -19.56400 23.42800 4.36100 1.000 15.13603 15 VAL B CA 1
ATOM 721 C C . VAL B 1 15 ? -20.15000 23.04600 5.71900 1.000 18.20745 15 VAL B C 1
ATOM 722 O O . VAL B 1 15 ? -20.57900 23.94800 6.45900 1.000 21.42889 15 VAL B O 1
ATOM 726 N N . LYS B 1 16 ? -20.14000 21.76400 6.09500 1.000 17.84951 16 LYS B N 1
ATOM 727 C CA . LYS B 1 16 ? -20.73100 21.38200 7.37100 1.000 21.45520 16 LYS B CA 1
ATOM 728 C C . LYS B 1 16 ? -20.29800 19.96600 7.71900 1.000 17.08363 16 LYS B C 1
ATOM 729 O O . LYS B 1 16 ? -20.25500 19.10100 6.85000 1.000 18.17323 16 LYS B O 1
ATOM 735 N N . VAL B 1 17 ? -19.97100 19.73900 8.98700 1.000 18.01532 17 VAL B N 1
ATOM 736 C CA . VAL B 1 17 ? -19.71200 18.39700 9.49800 1.000 18.61276 17 VAL B CA 1
ATOM 737 C C . VAL B 1 17 ? -20.88800 18.00300 10.37300 1.000 20.62879 17 VAL B C 1
ATOM 738 O O . VAL B 1 17 ? -21.19800 18.69000 11.35600 1.000 25.61623 17 VAL B O 1
ATOM 742 N N . LEU B 1 18 ? -21.55300 16.91200 10.00900 1.000 16.35196 18 LEU B N 1
ATOM 743 C CA . LEU B 1 18 ? -22.74000 16.47500 10.72500 1.000 16.96519 18 LEU B CA 1
ATOM 744 C C . LEU B 1 18 ? -22.33900 15.46200 11.79700 1.000 27.35591 18 LEU B C 1
ATOM 745 O O . LEU B 1 18 ? -21.16600 15.36100 12.16600 1.000 30.56945 18 LEU B O 1
ATOM 750 N N . GLY B 1 19 ? -23.30300 14.71700 12.31800 1.000 37.68083 19 GLY B N 1
ATOM 751 C CA . GLY B 1 19 ? -23.01900 13.79400 13.39200 1.000 35.60427 19 GLY B CA 1
ATOM 752 C C . GLY B 1 19 ? -23.01400 14.47700 14.74800 1.000 40.65487 19 GLY B C 1
ATOM 753 O O . GLY B 1 19 ? -23.37600 15.64900 14.90200 1.000 40.22324 19 GLY B O 1
ATOM 754 N N . HIS B 1 20 ? -22.57700 13.71800 15.74900 1.000 45.57652 20 HIS B N 1
ATOM 755 C CA . HIS B 1 20 ? -22.65600 14.15600 17.13200 1.000 52.99320 20 HIS B CA 1
ATOM 756 C C . HIS B 1 20 ? -21.37100 14.86900 17.55000 1.000 48.60056 20 HIS B C 1
ATOM 757 O O . HIS B 1 20 ? -20.40000 14.95600 16.79600 1.000 46.93721 20 HIS B O 1
ATOM 764 N N . GLY B 1 21 ? -21.37100 15.38200 18.78300 1.000 45.61863 21 GLY B N 1
ATOM 765 C CA . GLY B 1 21 ? -20.29800 16.26500 19.21500 1.000 41.66289 21 GLY B CA 1
ATOM 766 C C . GLY B 1 21 ? -18.93900 15.59500 19.23600 1.000 36.81757 21 GLY B C 1
ATOM 767 O O . GLY B 1 21 ? -17.93900 16.19000 18.82700 1.000 37.70189 21 GLY B O 1
ATOM 768 N N . GLY B 1 22 ? -18.87900 14.35200 19.72100 1.000 35.45688 22 GLY B N 1
ATOM 769 C CA . GLY B 1 22 ? -17.61300 13.63700 19.73300 1.000 30.67736 22 GLY B CA 1
ATOM 770 C C . GLY B 1 22 ? -17.09500 13.35100 18.33600 1.000 30.24573 22 GLY B C 1
ATOM 771 O O . GLY B 1 22 ? -15.89200 13.45200 18.07800 1.000 28.71397 22 GLY B O 1
ATOM 772 N N . PHE B 1 23 ? -17.99800 12.99200 17.41600 1.000 33.59877 23 PHE B N 1
ATOM 773 C CA . PHE B 1 23 ? -17.61000 12.76900 16.02600 1.000 31.86961 23 PHE B CA 1
ATOM 774 C C . PHE B 1 23 ? -17.09300 14.05500 15.39300 1.000 24.98457 23 PHE B C 1
ATOM 775 O O . PHE B 1 23 ? -16.02800 14.06900 14.76400 1.000 28.20338 23 PHE B O 1
ATOM 783 N N . ARG B 1 24 ? -17.83800 15.15000 15.55900 1.000 24.90035 24 ARG B N 1
ATOM 784 C CA . ARG B 1 24 ? -17.45700 16.41500 14.94000 1.000 30.59841 24 ARG B CA 1
ATOM 785 C C . ARG B 1 24 ? -16.08600 16.87300 15.41700 1.000 27.62173 24 ARG B C 1
ATOM 786 O O . ARG B 1 24 ? -15.26600 17.34100 14.61600 1.000 24.87403 24 ARG B O 1
ATOM 794 N N . LYS B 1 25 ? -15.81400 16.74100 16.71800 1.000 24.61348 25 LYS B N 1
ATOM 795 C CA . LYS B 1 25 ? -14.50100 17.13100 17.22100 1.000 30.74316 25 LYS B CA 1
ATOM 796 C C . LYS B 1 25 ? -13.40000 16.26100 16.62800 1.000 26.35316 25 LYS B C 1
ATOM 797 O O . LYS B 1 25 ? -12.32500 16.76100 16.28100 1.000 26.25315 25 LYS B O 1
ATOM 803 N N . ARG B 1 26 ? -13.64200 14.95600 16.50400 1.000 20.34454 26 ARG B N 1
ATOM 804 C CA . ARG B 1 26 ? -12.63900 14.07900 15.91100 1.000 19.92344 26 ARG B CA 1
ATOM 805 C C . ARG B 1 26 ? -12.34300 14.48000 14.47100 1.000 18.60749 26 ARG B C 1
ATOM 806 O O . ARG B 1 26 ? -11.17600 14.53400 14.05600 1.000 20.02872 26 ARG B O 1
ATOM 814 N N . ILE B 1 27 ? -13.38700 14.79800 13.70500 1.000 19.69183 27 ILE B N 1
ATOM 815 C CA . ILE B 1 27 ? -13.21900 15.11500 12.29000 1.000 21.07095 27 ILE B CA 1
ATOM 816 C C . ILE B 1 27 ? -12.46400 16.42400 12.10600 1.000 16.73095 27 ILE B C 1
ATOM 817 O O . ILE B 1 27 ? -11.57600 16.52800 11.24900 1.000 16.61778 27 ILE B O 1
ATOM 822 N N . VAL B 1 28 ? -12.79200 17.44800 12.89900 1.000 24.79508 28 VAL B N 1
ATOM 823 C CA . VAL B 1 28 ? -12.10700 18.72800 12.73500 1.000 30.54840 28 VAL B CA 1
ATOM 824 C C . VAL B 1 28 ? -10.63300 18.58900 13.11200 1.000 28.36919 28 VAL B C 1
ATOM 825 O O . VAL B 1 28 ? -9.75600 19.14600 12.44500 1.000 27.07693 28 VAL B O 1
ATOM 829 N N . GLU B 1 29 ? -10.34000 17.79800 14.15000 1.000 22.17634 29 GLU B N 1
ATOM 830 C CA . GLU B 1 29 ? -8.96600 17.65300 14.62500 1.000 25.91100 29 GLU B CA 1
ATOM 831 C C . GLU B 1 29 ? -8.08800 16.90900 13.63300 1.000 26.08471 29 GLU B C 1
ATOM 832 O O . GLU B 1 29 ? -6.85900 17.00600 13.72000 1.000 28.76661 29 GLU B O 1
ATOM 838 N N . MET B 1 30 ? -8.68400 16.17200 12.69300 1.000 25.15038 30 MET B N 1
ATOM 839 C CA . MET B 1 30 ? -7.90300 15.51400 11.65700 1.000 26.22420 30 MET B CA 1
ATOM 840 C C . MET B 1 30 ? -7.43800 16.48200 10.59100 1.000 24.52926 30 MET B C 1
ATOM 841 O O . MET B 1 30 ? -6.48700 16.17000 9.86700 1.000 36.25171 30 MET B O 1
ATOM 846 N N . GLY B 1 31 ? -8.10400 17.62800 10.46900 1.000 23.03960 31 GLY B N 1
ATOM 847 C CA . GLY B 1 31 ? -7.79700 18.62200 9.46200 1.000 27.24274 31 GLY B CA 1
ATOM 848 C C . GLY B 1 31 ? -8.93400 18.91600 8.50200 1.000 31.78013 31 GLY B C 1
ATOM 849 O O . GLY B 1 31 ? -8.69700 19.51300 7.44800 1.000 38.03088 31 GLY B O 1
ATOM 850 N N . PHE B 1 32 ? -10.16700 18.51100 8.83900 1.000 25.59781 32 PHE B N 1
ATOM 851 C CA . PHE B 1 32 ? -11.33400 18.74800 7.97900 1.000 23.95814 32 PHE B CA 1
ATOM 852 C C . PHE B 1 32 ? -12.05700 20.02000 8.43000 1.000 27.72964 32 PHE B C 1
ATOM 853 O O . PHE B 1 32 ? -13.07800 19.98400 9.12200 1.000 26.56371 32 PHE B O 1
ATOM 861 N N . ILE B 1 33 ? -11.53600 21.16200 8.00400 1.000 26.39001 33 ILE B N 1
ATOM 862 C CA . ILE B 1 33 ? -12.12000 22.44600 8.36900 1.000 21.09727 33 ILE B CA 1
ATOM 863 C C . ILE B 1 33 ? -12.74600 23.08200 7.13600 1.000 21.96842 33 ILE B C 1
ATOM 864 O O . ILE B 1 33 ? -12.32500 22.83700 5.99900 1.000 26.28473 33 ILE B O 1
ATOM 869 N N . LYS B 1 34 ? -13.76100 23.89900 7.37500 1.000 28.28497 34 LYS B N 1
ATOM 870 C CA . LYS B 1 34 ? -14.55200 24.45800 6.28900 1.000 24.08710 34 LYS B CA 1
ATOM 871 C C . LYS B 1 34 ? -13.76900 25.50200 5.50700 1.000 26.89796 34 LYS B C 1
ATOM 872 O O . LYS B 1 34 ? -12.85900 26.16100 6.02900 1.000 26.62424 34 LYS B O 1
ATOM 878 N N . GLY B 1 35 ? -14.15700 25.66800 4.24500 1.000 22.17108 35 GLY B N 1
ATOM 879 C CA . GLY B 1 35 ? -13.60900 26.70700 3.39900 1.000 20.35244 35 GLY B CA 1
ATOM 880 C C . GLY B 1 35 ? -12.35600 26.33700 2.64600 1.000 14.93337 35 GLY B C 1
ATOM 881 O O . GLY B 1 35 ? -11.76100 27.20200 2.00500 1.000 18.99438 35 GLY B O 1
ATOM 882 N N . LYS B 1 36 ? -11.92600 25.07800 2.70000 1.000 20.77618 36 LYS B N 1
ATOM 883 C CA . LYS B 1 36 ? -10.67400 24.65700 2.09100 1.000 26.60319 36 LYS B CA 1
ATOM 884 C C . LYS B 1 36 ? -10.92900 23.50000 1.13600 1.000 21.34993 36 LYS B C 1
ATOM 885 O O . LYS B 1 36 ? -11.82700 22.68600 1.35800 1.000 29.35089 36 LYS B O 1
ATOM 891 N N . THR B 1 37 ? -10.15500 23.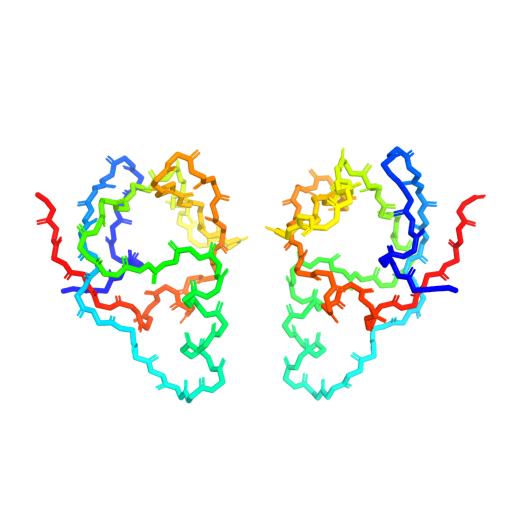45600 0.05200 1.000 25.73203 37 THR B N 1
ATOM 892 C CA . THR B 1 37 ? -10.31300 22.38900 -0.92700 1.000 22.94222 37 THR B CA 1
ATOM 893 C C . THR B 1 37 ? -9.97100 21.05200 -0.29800 1.000 17.78897 37 THR B C 1
ATOM 894 O O . THR B 1 37 ? -8.93400 20.91600 0.35600 1.000 19.16809 37 THR B O 1
ATOM 898 N N . VAL B 1 38 ? -10.86700 20.08200 -0.46800 1.000 14.35962 38 VAL B N 1
ATOM 899 C CA . VAL B 1 38 ? -10.58500 18.67500 -0.21200 1.000 12.45149 38 VAL B CA 1
ATOM 900 C C . VAL B 1 38 ? -10.52700 17.98400 -1.56500 1.000 14.77019 38 VAL B C 1
ATOM 901 O O . VAL B 1 38 ? -11.43700 18.14500 -2.38800 1.000 18.58644 38 VAL B O 1
ATOM 905 N N . GLU B 1 39 ? -9.45500 17.23200 -1.80900 1.000 12.98577 39 GLU B N 1
ATOM 906 C CA . GLU B 1 39 ? -9.27800 16.50500 -3.05900 1.000 12.40149 39 GLU B CA 1
ATOM 907 C C . GLU B 1 39 ? -9.25800 15.01800 -2.75400 1.000 11.71983 39 GLU B C 1
ATOM 908 O O . GLU B 1 39 ? -8.63400 1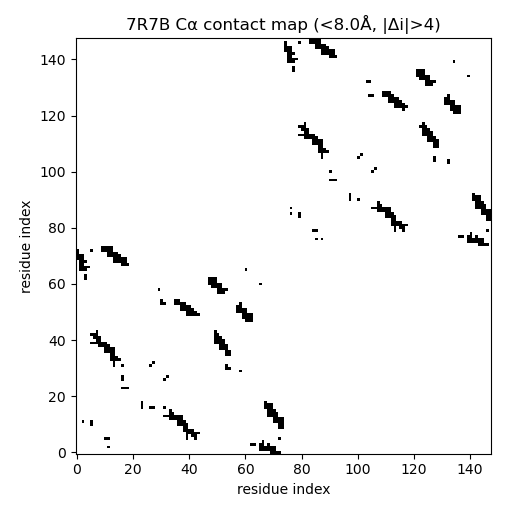4.59400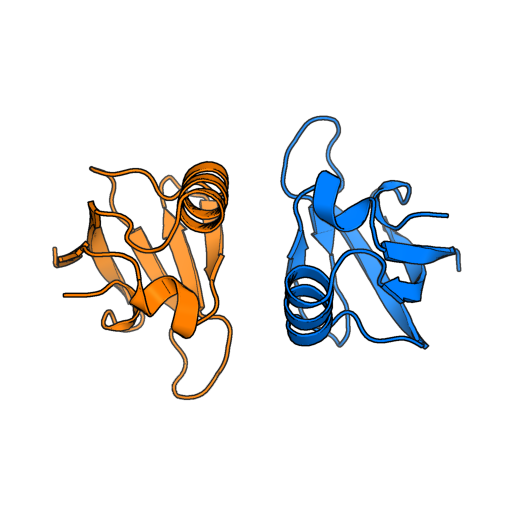 -1.77800 1.000 13.22527 39 GLU B O 1
ATOM 914 N N . VAL B 1 40 ? -9.94300 14.23100 -3.58400 1.000 10.94868 40 VAL B N 1
ATOM 915 C CA . VAL B 1 40 ? -9.98200 12.78600 -3.37600 1.000 9.76170 40 VAL B CA 1
ATOM 916 C C . VAL B 1 40 ? -8.74000 12.16200 -4.00400 1.000 11.81457 40 VAL B C 1
ATOM 917 O O . VAL B 1 40 ? -8.55400 12.21500 -5.22700 1.000 13.48846 40 VAL B O 1
ATOM 921 N N . LEU B 1 41 ? -7.89500 11.55400 -3.16500 1.000 11.48822 41 LEU B N 1
ATOM 922 C CA . LEU B 1 41 ? -6.72600 10.82400 -3.66000 1.000 12.38570 41 LEU B CA 1
ATOM 923 C C . LEU B 1 41 ? -7.09600 9.41800 -4.14000 1.000 13.90167 41 LEU B C 1
ATOM 924 O O . LEU B 1 41 ? -6.57100 8.95700 -5.16100 1.000 13.33318 41 LEU B O 1
ATOM 929 N N . LEU B 1 42 ? -8.00200 8.73100 -3.43300 1.000 12.90944 42 LEU B N 1
ATOM 930 C CA . LEU B 1 42 ? -8.44000 7.39300 -3.85800 1.000 12.56203 42 LEU B CA 1
ATOM 931 C C . LEU B 1 42 ? -9.78800 7.09000 -3.21700 1.000 10.62233 42 LEU B C 1
ATOM 932 O O . LEU B 1 42 ? -9.86800 6.89100 -2.00100 1.000 13.13579 42 LEU B O 1
ATOM 937 N N . ASN B 1 43 ? -10.84400 7.09000 -4.02100 1.000 12.50150 43 ASN B N 1
ATOM 938 C CA . ASN B 1 43 ? -12.14400 6.54400 -3.62300 1.000 12.89891 43 ASN B CA 1
ATOM 939 C C . ASN B 1 43 ? -12.33300 5.28600 -4.46700 1.000 13.60426 43 ASN B C 1
ATOM 940 O O . ASN B 1 43 ? -12.81900 5.33900 -5.59900 1.000 14.38857 43 ASN B O 1
ATOM 945 N N . ALA B 1 44 ? -11.93000 4.15000 -3.90500 1.000 13.18579 44 ALA B N 1
ATOM 946 C CA . ALA B 1 44 ? -11.98100 2.87900 -4.60600 1.000 17.43893 44 ALA B CA 1
ATOM 947 C C . ALA B 1 44 ? -13.30800 2.20700 -4.29900 1.000 15.68609 44 ALA B C 1
ATOM 948 O O . ALA B 1 44 ? -13.63300 2.01900 -3.11600 1.000 19.10229 44 ALA B O 1
ATOM 950 N N . PRO B 1 45 ? -14.10600 1.86400 -5.30900 1.000 17.93899 45 PRO B N 1
ATOM 951 C CA . PRO B 1 45 ? -15.43100 1.29300 -5.05400 1.000 15.55976 45 PRO B CA 1
ATOM 952 C C . PRO B 1 45 ? -15.38000 0.09500 -4.11800 1.000 17.60211 45 PRO B C 1
ATOM 953 O O . PRO B 1 45 ? -14.56200 -0.81900 -4.28500 1.000 20.94988 45 PRO B O 1
ATOM 957 N N . LEU B 1 46 ? -16.24500 0.14600 -3.09900 1.000 17.81529 46 LEU B N 1
ATOM 958 C CA . LEU B 1 46 ? -16.41200 -0.88000 -2.06700 1.000 15.32815 46 LEU B CA 1
ATOM 959 C C . LEU B 1 46 ? -15.28700 -0.95200 -1.04000 1.000 20.62353 46 LEU B C 1
ATOM 960 O O . LEU B 1 46 ? -15.37800 -1.71100 -0.06900 1.000 21.76577 46 LEU B O 1
ATOM 965 N N . LYS B 1 47 ? -14.21700 -0.19700 -1.23000 1.000 15.29920 47 LYS B N 1
ATOM 966 C CA . LYS B 1 47 ? -13.04300 -0.38300 -0.38700 1.000 17.93373 47 LYS B CA 1
ATOM 967 C C . LYS B 1 47 ? -13.03600 0.74200 0.64100 1.000 14.50963 47 LYS B C 1
ATOM 968 O O . LYS B 1 47 ? -13.50900 1.85200 0.38300 1.000 14.76230 47 LYS B O 1
ATOM 974 N N . ASP B 1 48 ? -12.49700 0.44600 1.82400 1.000 14.49647 48 ASP B N 1
ATOM 975 C CA . ASP B 1 48 ? -12.33900 1.40100 2.90200 1.000 14.14643 48 ASP B CA 1
ATOM 976 C C . ASP B 1 48 ? -10.88700 1.37400 3.36700 1.000 17.17838 48 ASP B C 1
ATOM 977 O O . ASP B 1 48 ? -10.26200 0.30100 3.38200 1.000 18.04953 48 ASP B O 1
ATOM 982 N N . PRO B 1 49 ? -10.32900 2.51600 3.77500 1.000 14.90442 49 PRO B N 1
ATOM 983 C CA . PRO B 1 49 ? -10.98500 3.82500 3.77600 1.000 11.89616 49 PRO B CA 1
ATOM 984 C C . PRO B 1 49 ? -10.81700 4.56000 2.45100 1.000 18.14165 49 PRO B C 1
ATOM 985 O O . PRO B 1 49 ? -10.22500 4.02700 1.51000 1.000 16.43092 49 PRO B O 1
ATOM 989 N N . ILE B 1 50 ? -11.34400 5.77900 2.39600 1.000 13.55162 50 ILE B N 1
ATOM 990 C CA . ILE B 1 50 ? -11.14700 6.69400 1.27500 1.000 14.85178 50 ILE B CA 1
ATOM 991 C C . ILE B 1 50 ? -10.02700 7.65300 1.64700 1.000 9.93803 50 ILE B C 1
ATOM 992 O O . ILE B 1 50 ? -9.96400 8.12200 2.78700 1.000 11.51191 50 ILE B O 1
ATOM 997 N N . LYS B 1 51 ? -9.12400 7.92000 0.70000 1.000 9.51693 51 LYS B N 1
ATOM 998 C CA . LYS B 1 51 ? -7.96300 8.77400 0.94100 1.000 11.99618 51 LYS B CA 1
ATOM 999 C C . LYS B 1 51 ? -8.21400 10.17100 0.38100 1.000 9.75380 51 LYS B C 1
ATOM 1000 O O . LYS B 1 51 ? -8.56500 10.31500 -0.79800 1.000 11.41979 51 LYS B O 1
ATOM 1006 N N . TYR B 1 52 ? -8.04200 11.19300 1.23500 1.000 12.58835 52 TYR B N 1
ATOM 1007 C CA . TYR B 1 52 ? -8.24700 12.59600 0.89200 1.000 13.17263 52 TYR B CA 1
ATOM 1008 C C . TYR B 1 52 ? -6.96100 13.38600 1.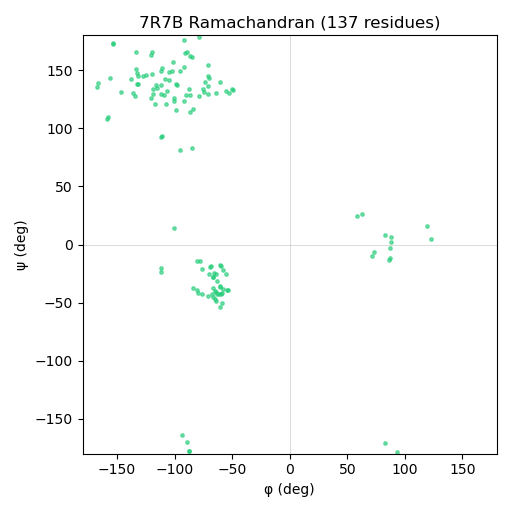09600 1.000 12.78574 52 TYR B C 1
ATOM 1009 O O . TYR B 1 52 ? -6.05300 12.95800 1.80800 1.000 15.13076 52 TYR B O 1
ATOM 1018 N N . LYS B 1 53 ? -6.91700 14.57500 0.48600 1.000 12.48834 53 LYS B N 1
ATOM 1019 C CA . LYS B 1 53 ? -5.81700 15.51400 0.65500 1.000 11.48822 53 LYS B CA 1
ATOM 1020 C C . LYS B 1 53 ? -6.42500 16.88800 0.88000 1.000 14.52543 53 LYS B C 1
ATOM 1021 O O . LYS B 1 53 ? -7.27500 17.32900 0.10600 1.000 17.03362 53 LYS B O 1
ATOM 1027 N N . ILE B 1 54 ? -6.01500 17.55500 1.94700 1.000 16.07824 54 ILE B N 1
ATOM 1028 C CA . ILE B 1 54 ? -6.51000 18.90800 2.17600 1.000 14.40173 54 ILE B CA 1
ATOM 1029 C C . ILE B 1 54 ? -5.38500 19.66800 2.83600 1.000 29.33773 54 ILE B C 1
ATOM 1030 O O . ILE B 1 54 ? -4.74300 19.15300 3.75800 1.000 25.36883 54 ILE B O 1
ATOM 1035 N N . MET B 1 55 ? -5.09500 20.85600 2.31400 1.000 33.12766 55 MET B N 1
ATOM 1036 C CA . MET B 1 55 ? -4.04600 21.70000 2.86300 1.000 48.19262 55 MET B CA 1
ATOM 1037 C C . MET B 1 55 ? -2.69200 21.00100 2.74800 1.000 45.31333 55 MET B C 1
ATOM 1038 O O . MET B 1 55 ? -1.78400 21.23200 3.55100 1.000 46.92668 55 MET B O 1
ATOM 1043 N N . GLY B 1 56 ? -2.56100 20.10200 1.76700 1.000 39.46526 56 GLY B N 1
ATOM 1044 C CA . GLY B 1 56 ? -1.33800 19.35400 1.54300 1.000 38.87308 56 GLY B CA 1
ATOM 1045 C C . GLY B 1 56 ? -1.18900 18.06900 2.33700 1.000 31.22743 56 GLY B C 1
ATOM 1046 O O . GLY B 1 56 ? -0.19400 17.35800 2.14600 1.000 35.68059 56 GLY B O 1
ATOM 1047 N N . TYR B 1 57 ? -2.13700 17.73800 3.21000 1.000 24.49504 57 TYR B N 1
ATOM 1048 C CA . TYR B 1 57 ? -2.00900 16.60200 4.11600 1.000 21.76840 57 TYR B CA 1
ATOM 1049 C C . TYR B 1 57 ? -2.91100 15.45500 3.67600 1.000 21.89473 57 TYR B C 1
ATOM 1050 O O . TYR B 1 57 ? -4.09700 15.66700 3.41300 1.000 19.07860 57 TYR B O 1
ATOM 1059 N N . GLU B 1 58 ? -2.35900 14.24000 3.61300 1.000 16.25984 58 GLU B N 1
ATOM 1060 C CA . GLU B 1 58 ? -3.18500 13.06900 3.33300 1.000 15.75452 58 GLU B CA 1
ATOM 1061 C C . GLU B 1 58 ? -3.93100 12.64100 4.59300 1.000 17.83898 58 GLU B C 1
ATOM 1062 O O . GLU B 1 58 ? -3.32300 12.44000 5.65300 1.000 18.83647 58 GLU B O 1
ATOM 1068 N N . ILE B 1 59 ? -5.25000 12.48900 4.47400 1.000 17.63633 59 ILE B N 1
ATOM 1069 C CA . ILE B 1 59 ? -6.10400 12.02400 5.56400 1.000 11.79878 59 ILE B CA 1
ATOM 1070 C C . ILE B 1 59 ? -7.01800 10.93200 5.02600 1.000 17.90215 59 ILE B C 1
ATOM 1071 O O . ILE B 1 59 ? -7.58100 11.07000 3.93700 1.000 16.30722 59 ILE B O 1
ATOM 1076 N N . SER B 1 60 ? -7.19900 9.86700 5.79900 1.000 16.14667 60 SER B N 1
ATOM 1077 C CA . SER B 1 60 ? -8.10500 8.79300 5.42100 1.000 12.28305 60 SER B CA 1
ATOM 1078 C C . SER B 1 60 ? -9.35200 8.80800 6.29800 1.000 17.27049 60 SER B C 1
ATOM 1079 O O . SER B 1 60 ? -9.27800 9.07500 7.50300 1.000 17.55737 60 SER B O 1
ATOM 1082 N N . LEU B 1 61 ? -10.50100 8.50600 5.69000 1.000 12.89102 61 LEU B N 1
ATOM 1083 C CA . LEU B 1 61 ? -11.76600 8.41000 6.40500 1.000 12.16725 61 LEU B CA 1
ATOM 1084 C C . LEU B 1 61 ? -12.53500 7.19800 5.90300 1.000 14.67544 61 LEU B C 1
ATOM 1085 O O . LEU B 1 61 ? -12.50500 6.89700 4.70500 1.000 16.76254 61 LEU B O 1
ATOM 1090 N N . ARG B 1 62 ? -13.21700 6.49500 6.80200 1.000 10.31966 62 ARG B N 1
ATOM 1091 C CA A ARG B 1 62 ? -14.14100 5.45900 6.35900 0.590 13.40161 62 ARG B CA 1
ATOM 1092 C CA B ARG B 1 62 ? -14.13300 5.46200 6.34800 0.410 13.63058 62 ARG B CA 1
ATOM 1093 C C . ARG B 1 62 ? -15.26100 6.10900 5.55500 1.000 15.49396 62 ARG B C 1
ATOM 1094 O O . ARG B 1 62 ? -15.63600 7.25800 5.80900 1.000 13.94641 62 ARG B O 1
ATOM 1109 N N . ARG B 1 63 ? -15.78800 5.36500 4.57500 1.000 10.20386 63 ARG B N 1
ATOM 1110 C CA . ARG B 1 63 ? -16.87600 5.89300 3.74300 1.000 11.51980 63 ARG B CA 1
ATOM 1111 C C . ARG B 1 63 ? -18.05300 6.36200 4.59400 1.000 15.22288 63 ARG B C 1
ATOM 1112 O O . ARG B 1 63 ? -18.65300 7.41600 4.31600 1.000 10.32229 63 ARG B O 1
ATOM 1120 N N . GLN B 1 64 ? -18.37300 5.61200 5.65600 1.000 12.34622 64 GLN B N 1
ATOM 1121 C CA . GLN B 1 64 ? -19.50300 5.94400 6.51300 1.000 11.54875 64 GLN B CA 1
ATOM 1122 C C . GLN B 1 64 ? -19.27100 7.24800 7.26500 1.000 13.94641 64 GLN B C 1
ATOM 1123 O O . GLN B 1 64 ? -20.23900 7.91800 7.63100 1.000 17.44156 64 GLN B O 1
ATOM 1129 N N . GLU B 1 65 ? -18.00700 7.60100 7.52700 1.000 15.23604 65 GLU B N 1
ATOM 1130 C CA . GLU B 1 65 ? -17.70300 8.88700 8.14300 1.000 14.24644 65 GLU B CA 1
ATOM 1131 C C . GLU B 1 65 ? -17.74200 10.01200 7.11100 1.000 12.36727 65 GLU B C 1
ATOM 1132 O O . GLU B 1 65 ? -18.25200 11.10500 7.39700 1.000 11.46190 65 GLU B O 1
ATOM 1138 N N . ALA B 1 66 ? -17.19100 9.77700 5.91600 1.000 10.90131 66 ALA B N 1
ATOM 1139 C CA . ALA B 1 66 ? -17.27000 10.78700 4.86300 1.000 10.99079 66 ALA B CA 1
ATOM 1140 C C . ALA B 1 66 ? -18.71500 11.03900 4.43600 1.000 13.47267 66 ALA B C 1
ATOM 1141 O O . ALA B 1 66 ? -19.03300 12.13900 3.95800 1.000 12.77522 66 ALA B O 1
ATOM 1143 N N . ASP B 1 67 ? -19.60200 10.04600 4.62000 1.000 13.04104 67 ASP B N 1
ATOM 1144 C CA . ASP B 1 67 ? -21.03800 10.22900 4.41400 1.000 14.89126 67 ASP B CA 1
ATOM 1145 C C . ASP B 1 67 ? -21.59300 11.38400 5.24200 1.000 12.98050 67 ASP B C 1
ATOM 1146 O O . ASP B 1 67 ? -22.63600 11.94600 4.89200 1.000 14.64649 67 ASP B O 1
ATOM 1151 N N . MET B 1 68 ? -20.94400 11.72700 6.36100 1.000 12.48308 68 MET B N 1
ATOM 1152 C CA . MET B 1 68 ? -21.50900 12.66900 7.31400 1.000 11.63561 68 MET B CA 1
ATOM 1153 C C . MET B 1 68 ? -20.91200 14.06500 7.17900 1.000 13.60689 68 MET B C 1
ATOM 1154 O O . MET B 1 68 ? -21.09800 14.89400 8.07600 1.000 16.72832 68 MET B O 1
ATOM 1159 N N . ILE B 1 69 ? -20.21400 14.34000 6.08000 1.000 10.76445 69 ILE B N 1
ATOM 1160 C CA . ILE B 1 69 ? -19.58000 15.63700 5.83200 1.000 11.02237 69 ILE B CA 1
ATOM 1161 C C . ILE B 1 69 ? -20.23100 16.25000 4.60100 1.000 10.77498 69 ILE B C 1
ATOM 1162 O O . ILE B 1 69 ? -20.19400 15.65800 3.51700 1.000 11.03817 69 ILE B O 1
ATOM 1167 N N A GLU B 1 70 ? -20.83400 17.42500 4.76800 0.630 11.79615 70 GLU B N 1
ATOM 1168 N N B GLU B 1 70 ? -20.82100 17.43500 4.77100 0.370 12.03039 70 GLU B N 1
ATOM 1169 C CA A GLU B 1 70 ? -21.45700 18.13900 3.65900 0.630 12.62520 70 GLU B CA 1
ATOM 1170 C CA B GLU B 1 70 ? -21.45700 18.16900 3.68100 0.370 12.41201 70 GLU B CA 1
ATOM 1171 C C A GLU B 1 70 ? -20.43200 19.01100 2.94100 0.630 11.38294 70 GLU B C 1
ATOM 1172 C C B GLU B 1 70 ? -20.42600 19.01900 2.94400 0.370 11.73035 70 GLU B C 1
ATOM 1173 O O A GLU B 1 70 ? -19.66600 19.74600 3.57900 0.630 11.55402 70 GLU B O 1
ATOM 1174 O O B GLU B 1 70 ? -19.64300 19.74300 3.57000 0.370 11.13818 70 GLU B O 1
ATOM 1185 N N . ILE B 1 71 ? -20.43700 18.93700 1.61300 1.000 12.94892 71 ILE B N 1
ATOM 1186 C CA . ILE B 1 71 ? -19.51900 19.68100 0.76200 1.000 14.35698 71 ILE B CA 1
ATOM 1187 C C . ILE B 1 71 ? -20.30300 20.33900 -0.36500 1.000 11.61192 71 ILE B C 1
ATOM 1188 O O . ILE B 1 71 ? -21.45400 19.99200 -0.64000 1.000 12.76732 71 ILE B O 1
ATOM 1193 N N . ILE B 1 72 ? -19.64500 21.28500 -1.03300 1.000 12.70415 72 ILE B N 1
ATOM 1194 C CA . ILE B 1 72 ? -20.06000 21.75300 -2.35300 1.000 10.63285 72 ILE B CA 1
ATOM 1195 C C . ILE B 1 72 ? -18.92500 21.46100 -3.32400 1.000 12.86470 72 ILE B C 1
ATOM 1196 O O . ILE B 1 72 ? -17.76000 21.78700 -3.04900 1.000 14.78335 72 ILE B O 1
ATOM 1201 N N . SER B 1 73 ? -19.26500 20.81700 -4.44300 1.000 13.75691 73 SER B N 1
ATOM 1202 C CA . SER B 1 73 ? -18.27100 20.38300 -5.41100 1.000 16.83360 73 SER B CA 1
ATOM 1203 C C . SER B 1 73 ? -17.67800 21.57900 -6.13400 1.000 16.58094 73 SER B C 1
ATOM 1204 O O . SER B 1 73 ? -18.37300 22.55600 -6.42900 1.000 17.38630 73 SER B O 1
ATOM 1207 N N . GLU B 1 74 ? -16.38700 21.50300 -6.42800 1.000 17.15732 74 GLU B N 1
ATOM 1208 C CA . GLU B 1 74 ? -15.74500 22.58200 -7.15600 1.000 21.61049 74 GLU B CA 1
ATOM 1209 C C . GLU B 1 74 ? -16.15900 22.53400 -8.62100 1.000 35.72797 74 GLU B C 1
ATOM 1210 O O . GLU B 1 74 ? -16.63100 21.50400 -9.11300 1.000 35.94378 74 GLU B O 1
#

Sequence (148 aa):
MMRLSELKTGEKGVIVKVLGHGGFRKRIVEMGFIKGKTVEVLLNAPLKDPIKYKKIMGYEISLRRRQEADMMIEIISEMRLSELKTGEKGVIVKVLGHGGFRKRIVEMGFIKGKTVEVLLNAPLKDPIKYKIMGYEISLRRRQEADMIEEIISE

Secondary structure (DSSP, 8-state):
-BGGGPPTT-EEEEEEE-S-HHHHHHHHHHT--TT-EEEEEE--TT-S-EEEEETTEEEEE-HHHHTTEEEEE-/-BGGGPPTT-EEEEEEE-S-HHHHHHHHHHT--TTSEEEEEE--TT-S-EEEEETTEEEEE-HHHHTTEEEEE-